Protein AF-A0A2D4HM41-F1 (afdb_monomer)

Nearest PDB structures (foldseek):
  5ona-assembly1_A  TM=9.895E-01  e=4.870E-14  Homo sapiens
  4crv-assembly1_A  TM=9.964E-01  e=2.020E-13  Homo sapiens
  5ona-assembly2_D  TM=9.788E-01  e=6.546E-12  Homo sapiens
  8gym-assembly1_x  TM=3.101E-01  e=6.434E+00  Tetrahymena thermophila SB210

Sequence (135 aa):
MTTCEQIVRKDFALDSEESRMRVAAHHMMRNLTAGMAMITCREPLLMSIATNLKNSFATALRAASPQQREMMEQAAAQLAQDNCELACCFIQKTAVEKAGPEMDKRLATEFELRKHARQEGRRYCDPVVLTYQAE

Organism: NCBI:txid129467

Mean predicted aligned error: 4.13 Å

pLDDT: mean 95.94, std 4.25, range [60.66, 98.5]

Solvent-accessible surface area (backbone atoms only — not comparable to full-atom values): 7130 Å² total; per-residue (Å²): 108,70,70,48,52,54,51,46,51,63,76,38,35,71,52,43,54,52,68,60,50,49,55,52,44,37,55,50,39,26,52,55,44,29,52,51,42,41,67,66,41,47,66,59,43,34,54,49,46,18,51,54,41,40,54,50,50,48,67,74,42,77,82,59,50,75,68,52,50,52,51,42,51,54,49,17,49,50,52,15,61,77,42,36,61,60,56,36,50,54,53,18,51,57,50,28,67,53,36,42,64,53,49,51,65,70,42,44,64,64,43,48,52,23,52,51,27,48,74,72,77,41,76,31,57,40,69,68,61,51,53,65,74,73,108

Secondary structure (DSSP, 8-state):
-HHHHHHHHHHTTT---HHHHHHHHHHHHHHHHHHHHHHHHHHHHHHHHHHHHHHHHHHH-TT--HHHHHHHHHHHHHHHHHHHHHHHHHHHHHHHHHHHHHHHHHTHHHHHHHHHHHHTT-----HHHHHHHH-

InterPro domains:
  IPR024557 CCR4-NOT transcription complex subunit 1, domain 4 [PF12842] (2-118)
  IPR040398 CCR4-NOT transcription complex subunit 1 [PTHR13162] (1-134)

Radius of gyration: 24.38 Å; Cα contacts (8 Å, |Δi|>4): 105; chains: 1; bounding box: 63×20×69 Å

Foldseek 3Di:
DVVLLVVLCLVCQAPLDVVVSLVSSLVVQLVVLLVVLLVVPQVVQLVVQLVVQLVVQCVVCVPDDPVRSVVSNVVSNVVSVVCSVVVSVVRSVVRSVVRSVVSCVVCVVVNVQSVVCVVVVHGRHNPVVVVVVVD

Structure (mmCIF, N/CA/C/O backbone):
data_AF-A0A2D4HM41-F1
#
_entry.id   AF-A0A2D4HM41-F1
#
loop_
_atom_site.group_PDB
_atom_site.id
_atom_site.type_symbol
_atom_site.label_atom_id
_atom_site.label_alt_id
_atom_site.label_comp_id
_atom_site.label_asym_id
_atom_site.label_entity_id
_atom_site.label_seq_id
_atom_site.pdbx_PDB_ins_code
_atom_site.Cartn_x
_atom_site.Cartn_y
_atom_site.Cartn_z
_atom_site.occupancy
_atom_site.B_iso_or_equiv
_atom_site.auth_seq_id
_atom_site.auth_comp_id
_atom_site.auth_asym_id
_atom_site.auth_atom_id
_atom_site.pdbx_PDB_model_num
ATOM 1 N N . MET A 1 1 ? 9.419 1.914 -0.585 1.00 88.38 1 MET A N 1
ATOM 2 C CA . MET A 1 1 ? 9.759 2.382 -1.947 1.00 88.38 1 MET A CA 1
ATOM 3 C C . MET A 1 1 ? 11.249 2.219 -2.228 1.00 88.38 1 MET A C 1
ATOM 5 O O . MET A 1 1 ? 11.590 1.307 -2.964 1.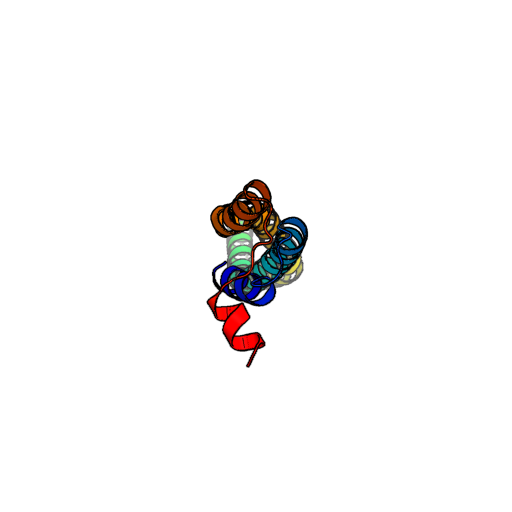00 88.38 1 MET A O 1
ATOM 9 N N . THR A 1 2 ? 12.134 2.995 -1.589 1.00 94.62 2 THR A N 1
ATOM 10 C CA . THR A 1 2 ? 13.591 2.978 -1.845 1.00 94.62 2 THR A CA 1
ATOM 11 C C . THR A 1 2 ? 14.217 1.584 -1.786 1.00 94.62 2 THR A C 1
ATOM 13 O O . THR A 1 2 ? 14.950 1.210 -2.689 1.00 94.62 2 THR A O 1
ATOM 16 N N . THR A 1 3 ? 13.886 0.776 -0.775 1.00 96.06 3 THR A N 1
ATOM 17 C CA . THR A 1 3 ? 14.402 -0.599 -0.655 1.00 96.06 3 THR A CA 1
ATOM 18 C C . THR A 1 3 ? 14.062 -1.463 -1.871 1.00 96.06 3 THR A C 1
ATOM 20 O O . THR A 1 3 ? 14.930 -2.150 -2.395 1.00 96.06 3 THR A O 1
ATOM 23 N N . CYS A 1 4 ? 12.815 -1.398 -2.350 1.00 97.25 4 CYS A N 1
ATOM 24 C CA . CYS A 1 4 ? 12.381 -2.153 -3.524 1.00 97.25 4 CYS A CA 1
ATOM 25 C C . CYS A 1 4 ? 13.092 -1.661 -4.789 1.00 97.25 4 CYS A C 1
ATOM 27 O O . CYS A 1 4 ? 13.526 -2.470 -5.596 1.00 97.25 4 CYS A O 1
ATOM 29 N N . GLU A 1 5 ? 13.234 -0.345 -4.949 1.00 97.44 5 GLU A N 1
ATOM 30 C CA . GLU A 1 5 ? 13.941 0.255 -6.083 1.00 97.44 5 GLU A CA 1
ATOM 31 C C . GLU A 1 5 ? 15.393 -0.224 -6.148 1.00 97.44 5 GLU A C 1
ATOM 33 O O . GLU A 1 5 ? 15.825 -0.728 -7.178 1.00 97.44 5 GLU A O 1
ATOM 38 N N . GLN A 1 6 ? 16.128 -0.125 -5.040 1.00 97.12 6 GLN A N 1
ATOM 39 C CA . GLN A 1 6 ? 17.541 -0.499 -4.992 1.00 97.12 6 GLN A CA 1
ATOM 40 C C . GLN A 1 6 ? 17.752 -1.994 -5.265 1.00 97.12 6 GLN A C 1
ATOM 42 O O . GLN A 1 6 ? 18.620 -2.355 -6.057 1.00 97.12 6 GLN A O 1
ATOM 47 N N . ILE A 1 7 ? 16.934 -2.865 -4.661 1.00 97.88 7 ILE A N 1
ATOM 48 C CA . ILE A 1 7 ? 17.063 -4.318 -4.845 1.00 97.88 7 ILE A CA 1
ATOM 49 C C . ILE A 1 7 ? 16.729 -4.716 -6.283 1.00 97.88 7 ILE A C 1
ATOM 51 O O . ILE A 1 7 ? 17.522 -5.404 -6.919 1.00 97.88 7 ILE A O 1
ATOM 55 N N . VAL A 1 8 ? 15.614 -4.227 -6.831 1.00 97.75 8 VAL A N 1
ATOM 56 C CA . VAL A 1 8 ? 15.207 -4.556 -8.204 1.00 97.75 8 VAL A CA 1
ATOM 57 C C . V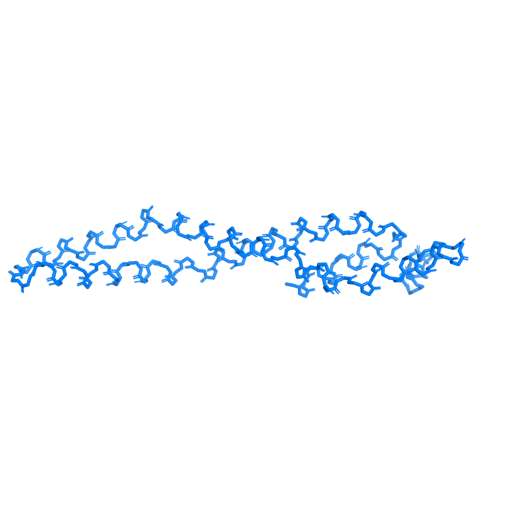AL A 1 8 ? 16.226 -4.033 -9.215 1.00 97.75 8 VAL A C 1
ATOM 59 O O . VAL A 1 8 ? 16.590 -4.758 -10.135 1.00 97.75 8 VAL A O 1
ATOM 62 N N . ARG A 1 9 ? 16.721 -2.797 -9.062 1.00 97.06 9 ARG A N 1
ATOM 63 C CA . ARG A 1 9 ? 17.746 -2.251 -9.967 1.00 97.06 9 ARG A CA 1
ATOM 64 C C . ARG A 1 9 ? 19.005 -3.108 -9.966 1.00 97.06 9 ARG A C 1
ATOM 66 O O . ARG A 1 9 ? 19.519 -3.415 -11.034 1.00 97.06 9 ARG A O 1
ATOM 73 N N . LYS A 1 10 ? 19.449 -3.539 -8.784 1.00 97.25 10 LYS A N 1
ATOM 74 C CA . LYS A 1 10 ? 20.600 -4.430 -8.631 1.00 97.25 10 LYS A CA 1
ATOM 75 C C . LYS A 1 10 ? 20.358 -5.795 -9.286 1.00 97.25 10 LYS A C 1
ATOM 77 O O . LYS A 1 10 ? 21.202 -6.249 -10.049 1.00 97.25 10 LYS A O 1
ATOM 82 N N . ASP A 1 11 ? 19.235 -6.450 -8.996 1.00 97.62 11 ASP A N 1
ATOM 83 C CA . ASP A 1 11 ? 18.951 -7.811 -9.481 1.00 97.62 11 ASP A CA 1
ATOM 84 C C . ASP A 1 11 ? 18.735 -7.866 -11.000 1.00 97.62 11 ASP A C 1
ATOM 86 O O . ASP A 1 11 ? 19.118 -8.838 -11.645 1.00 97.62 11 ASP A O 1
ATOM 90 N N . PHE A 1 12 ? 18.168 -6.808 -11.586 1.00 97.81 12 PHE A N 1
ATOM 91 C CA . PHE A 1 12 ? 17.871 -6.728 -13.018 1.00 97.81 12 PHE A CA 1
ATOM 92 C C . PHE A 1 12 ? 18.904 -5.920 -13.811 1.00 97.81 12 PHE A C 1
ATOM 94 O O . PHE A 1 12 ? 18.674 -5.628 -14.984 1.00 97.81 12 PHE A O 1
ATOM 101 N N . ALA A 1 13 ? 20.046 -5.560 -13.220 1.00 96.94 13 ALA A N 1
ATOM 102 C CA . ALA A 1 13 ? 21.056 -4.702 -13.847 1.00 96.94 13 ALA A CA 1
ATOM 103 C C . ALA A 1 13 ? 21.596 -5.243 -15.188 1.00 96.94 13 ALA A C 1
ATOM 105 O O . ALA A 1 13 ? 21.952 -4.464 -16.071 1.00 96.94 13 ALA A O 1
ATOM 106 N N . LEU A 1 14 ? 21.617 -6.569 -15.358 1.00 95.56 14 LEU A N 1
ATOM 107 C CA . LEU A 1 14 ? 22.037 -7.255 -16.589 1.00 95.56 14 LEU A CA 1
ATOM 108 C C . LEU A 1 14 ? 20.861 -7.835 -17.396 1.00 95.56 14 LEU A C 1
ATOM 110 O O . LEU A 1 14 ? 21.069 -8.542 -18.380 1.00 95.56 14 LEU A O 1
ATOM 114 N N . ASP A 1 15 ? 19.623 -7.556 -16.983 1.00 96.19 15 ASP A N 1
ATOM 115 C CA . ASP A 1 15 ? 18.422 -7.961 -17.708 1.00 96.19 15 ASP A CA 1
ATOM 116 C C . ASP A 1 15 ? 17.962 -6.827 -18.633 1.00 96.19 15 ASP A C 1
ATOM 118 O O . ASP A 1 15 ? 17.581 -5.743 -18.178 1.00 96.19 15 ASP A O 1
ATOM 122 N N . SER A 1 16 ? 17.969 -7.084 -19.941 1.00 94.56 16 SER A N 1
ATOM 123 C CA . SER A 1 16 ? 17.549 -6.114 -20.952 1.00 94.56 16 SER A CA 1
ATOM 124 C C . SER A 1 16 ? 16.031 -5.980 -21.095 1.00 94.56 16 SER A C 1
ATOM 126 O O . SER A 1 16 ? 15.579 -5.047 -21.754 1.00 94.56 16 SER A O 1
ATOM 128 N N . GLU A 1 17 ? 15.241 -6.890 -20.518 1.00 95.06 17 GLU A N 1
ATOM 129 C CA . GLU A 1 17 ? 13.786 -6.912 -20.680 1.00 95.06 17 GLU A CA 1
ATOM 130 C C . GLU A 1 17 ? 13.080 -6.234 -19.502 1.00 95.06 17 GLU A C 1
ATOM 132 O O . GLU A 1 17 ? 13.002 -6.751 -18.385 1.00 95.06 17 GLU A O 1
ATOM 137 N N . GLU A 1 18 ? 12.480 -5.078 -19.774 1.00 94.81 18 GLU A N 1
ATOM 138 C CA . GLU A 1 18 ? 11.751 -4.274 -18.795 1.00 94.81 18 GLU A CA 1
ATOM 139 C C . GLU A 1 18 ? 10.524 -4.993 -18.216 1.00 94.81 18 GLU A C 1
ATOM 141 O O . GLU A 1 18 ? 10.136 -4.735 -17.078 1.00 94.81 18 GLU A O 1
ATOM 146 N N . SER A 1 19 ? 9.920 -5.920 -18.966 1.00 96.12 19 SER A N 1
ATOM 147 C CA . SER A 1 19 ? 8.716 -6.650 -18.551 1.00 96.12 19 SER A CA 1
ATOM 148 C C . SER A 1 19 ? 8.961 -7.516 -17.311 1.00 96.12 19 SER A C 1
ATOM 150 O O . SER A 1 19 ? 8.154 -7.492 -16.379 1.00 96.12 19 SER A O 1
ATOM 152 N N . ARG A 1 20 ? 10.096 -8.226 -17.257 1.00 97.56 20 ARG A N 1
ATOM 153 C CA . ARG A 1 20 ? 10.476 -9.067 -16.111 1.00 97.56 20 ARG A CA 1
ATOM 154 C C . ARG A 1 20 ? 10.773 -8.221 -14.879 1.00 97.56 20 ARG A C 1
ATOM 156 O O . ARG A 1 20 ? 10.227 -8.491 -13.809 1.00 97.56 20 ARG A O 1
ATOM 163 N N . MET A 1 21 ? 11.555 -7.156 -15.060 1.00 97.94 21 MET A N 1
ATOM 164 C CA . MET A 1 21 ? 11.865 -6.195 -14.001 1.00 97.94 21 MET A CA 1
ATOM 165 C C . MET A 1 21 ? 10.588 -5.578 -13.419 1.00 97.94 21 MET A C 1
ATOM 167 O O . MET A 1 21 ? 10.424 -5.520 -12.201 1.00 97.94 21 MET A O 1
ATOM 171 N N . ARG A 1 22 ? 9.653 -5.156 -14.280 1.00 97.75 22 ARG A N 1
ATOM 172 C CA . ARG A 1 22 ? 8.393 -4.524 -13.871 1.00 97.75 22 ARG A CA 1
ATOM 173 C C . ARG A 1 22 ? 7.525 -5.456 -13.030 1.00 97.75 22 ARG A C 1
ATOM 175 O O . ARG A 1 22 ? 7.057 -5.052 -11.968 1.00 97.75 22 ARG A O 1
ATOM 182 N N . VAL A 1 23 ? 7.338 -6.702 -13.466 1.00 98.00 23 VAL A N 1
ATOM 183 C CA . VAL A 1 23 ? 6.533 -7.690 -12.727 1.00 98.00 23 VAL A CA 1
ATOM 184 C C . VAL A 1 23 ? 7.159 -7.996 -11.363 1.00 98.00 23 VAL A C 1
ATOM 186 O O . VAL A 1 23 ? 6.460 -7.964 -10.347 1.00 98.00 23 VAL A O 1
ATOM 189 N N . ALA A 1 24 ? 8.477 -8.215 -11.308 1.00 97.94 24 ALA A N 1
ATOM 190 C CA . ALA A 1 24 ? 9.182 -8.457 -10.049 1.00 97.94 24 ALA A CA 1
ATOM 191 C C . ALA A 1 24 ? 9.072 -7.261 -9.088 1.00 97.94 24 ALA A C 1
ATOM 193 O O . ALA A 1 24 ? 8.722 -7.431 -7.917 1.00 97.94 24 ALA A O 1
ATOM 194 N N . ALA A 1 25 ? 9.277 -6.043 -9.599 1.00 98.06 25 ALA A N 1
ATOM 195 C CA . ALA A 1 25 ? 9.121 -4.806 -8.843 1.00 98.06 25 ALA A CA 1
ATOM 196 C C . ALA A 1 25 ? 7.715 -4.641 -8.268 1.00 98.06 25 ALA A C 1
ATOM 198 O O . ALA A 1 25 ? 7.559 -4.250 -7.113 1.00 98.06 25 ALA A O 1
ATOM 199 N N . HIS A 1 26 ? 6.683 -4.951 -9.056 1.00 97.81 26 HIS A N 1
ATOM 200 C CA . HIS A 1 26 ? 5.293 -4.853 -8.617 1.00 97.81 26 HIS A CA 1
ATOM 201 C C . HIS A 1 26 ? 5.009 -5.799 -7.462 1.00 97.81 26 HIS A C 1
ATOM 203 O O . HIS A 1 26 ? 4.476 -5.366 -6.442 1.00 97.81 26 HIS A O 1
ATOM 209 N N . HIS A 1 27 ? 5.374 -7.073 -7.588 1.00 97.50 27 HIS A N 1
ATOM 210 C CA . HIS A 1 27 ? 5.140 -8.044 -6.522 1.00 97.50 27 HIS A CA 1
ATOM 211 C C . HIS A 1 27 ? 5.912 -7.692 -5.252 1.00 97.50 27 HIS A C 1
ATOM 213 O O . HIS A 1 27 ? 5.323 -7.678 -4.168 1.00 97.50 27 HIS A O 1
ATOM 219 N N . MET A 1 28 ? 7.190 -7.332 -5.386 1.00 98.12 28 MET A N 1
ATOM 220 C CA . MET A 1 28 ? 8.023 -6.944 -4.253 1.00 98.12 28 MET A CA 1
ATOM 221 C C . MET A 1 28 ? 7.477 -5.690 -3.558 1.00 98.12 28 MET A C 1
ATOM 223 O O . MET A 1 28 ? 7.248 -5.703 -2.349 1.00 98.12 28 MET A O 1
ATOM 227 N N . MET A 1 29 ? 7.194 -4.623 -4.309 1.00 98.06 29 MET A N 1
ATOM 228 C CA . MET A 1 29 ? 6.700 -3.370 -3.740 1.00 98.06 29 MET A CA 1
ATOM 229 C C . MET A 1 29 ? 5.345 -3.560 -3.054 1.00 98.06 29 MET A C 1
ATOM 231 O O . MET A 1 29 ? 5.136 -3.044 -1.955 1.00 98.06 29 MET A O 1
ATOM 235 N N . ARG A 1 30 ? 4.432 -4.330 -3.657 1.00 97.44 30 ARG A N 1
ATOM 236 C CA . ARG A 1 30 ? 3.129 -4.647 -3.057 1.00 97.44 30 ARG A CA 1
ATOM 237 C C . ARG A 1 30 ? 3.288 -5.417 -1.748 1.00 97.44 30 ARG A C 1
ATOM 239 O O . ARG A 1 30 ? 2.657 -5.052 -0.761 1.00 97.44 30 ARG A O 1
ATOM 246 N N . ASN A 1 31 ? 4.145 -6.436 -1.718 1.00 97.12 31 ASN A N 1
ATOM 247 C CA . ASN A 1 31 ? 4.350 -7.257 -0.527 1.00 97.12 31 ASN A CA 1
ATOM 248 C C . ASN A 1 31 ? 4.965 -6.452 0.632 1.00 97.12 31 ASN A C 1
ATOM 250 O O . ASN A 1 31 ? 4.400 -6.419 1.725 1.00 97.12 31 ASN A O 1
ATOM 254 N N . LEU A 1 32 ? 6.050 -5.712 0.369 1.00 97.44 32 LEU A N 1
ATOM 255 C CA . LEU A 1 32 ? 6.687 -4.865 1.382 1.00 97.44 32 LEU A CA 1
ATOM 256 C C . LEU A 1 32 ? 5.738 -3.766 1.880 1.00 97.44 32 LEU A C 1
ATOM 258 O O . LEU A 1 32 ? 5.719 -3.461 3.070 1.00 97.44 32 LEU A O 1
ATOM 262 N N . THR A 1 33 ? 4.935 -3.177 0.988 1.00 97.94 33 THR A N 1
ATOM 263 C CA . THR A 1 33 ? 3.964 -2.140 1.371 1.00 97.94 33 THR A CA 1
ATOM 264 C C . THR A 1 33 ? 2.865 -2.698 2.265 1.00 97.94 33 THR A C 1
ATOM 266 O O . THR A 1 33 ? 2.529 -2.055 3.255 1.00 97.94 33 THR A O 1
ATOM 269 N N . ALA A 1 34 ? 2.331 -3.886 1.960 1.00 97.38 34 ALA A N 1
ATOM 270 C CA . ALA A 1 34 ? 1.335 -4.542 2.805 1.00 97.38 34 ALA A CA 1
ATOM 271 C C . ALA A 1 34 ? 1.886 -4.796 4.218 1.00 97.38 34 ALA A C 1
ATOM 273 O O . ALA A 1 34 ? 1.268 -4.388 5.199 1.00 97.38 34 ALA A O 1
ATOM 274 N N . GLY A 1 35 ? 3.091 -5.371 4.321 1.00 97.19 35 GLY A N 1
ATOM 275 C CA . GLY A 1 35 ? 3.740 -5.623 5.611 1.00 97.19 35 GLY A CA 1
ATOM 276 C C . GLY A 1 35 ? 3.985 -4.343 6.416 1.00 97.19 35 GLY A C 1
ATOM 277 O O . GLY A 1 35 ? 3.625 -4.266 7.589 1.00 97.19 35 GLY A O 1
ATOM 278 N N . MET A 1 36 ? 4.521 -3.299 5.777 1.00 97.38 36 MET A N 1
ATOM 279 C CA . MET A 1 36 ? 4.752 -2.006 6.432 1.00 97.38 36 MET A CA 1
ATOM 280 C C . MET A 1 36 ? 3.449 -1.339 6.882 1.00 97.38 36 MET A C 1
ATOM 282 O O . MET A 1 36 ? 3.382 -0.809 7.991 1.00 97.38 36 MET A O 1
ATOM 286 N N . ALA A 1 37 ? 2.404 -1.379 6.051 1.00 97.75 37 ALA A N 1
ATOM 287 C CA . ALA A 1 37 ? 1.092 -0.847 6.401 1.00 97.75 37 ALA A CA 1
ATOM 288 C C . ALA A 1 37 ? 0.488 -1.601 7.593 1.00 97.75 37 ALA A C 1
ATOM 290 O O . ALA A 1 37 ? -0.006 -0.957 8.516 1.00 97.75 37 ALA A O 1
ATOM 291 N N . MET A 1 38 ? 0.594 -2.935 7.621 1.00 97.25 38 MET A N 1
ATOM 292 C CA . MET A 1 38 ? 0.126 -3.760 8.736 1.00 97.25 38 MET A CA 1
ATOM 293 C C . MET A 1 38 ? 0.784 -3.360 10.057 1.00 97.25 38 MET A C 1
ATOM 295 O O . MET A 1 38 ? 0.086 -3.079 11.029 1.00 97.25 38 MET A O 1
ATOM 299 N N . ILE A 1 39 ? 2.118 -3.303 10.078 1.00 97.62 39 ILE A N 1
ATOM 300 C CA . ILE A 1 39 ? 2.895 -2.962 11.277 1.00 97.62 39 ILE A CA 1
ATOM 301 C C . ILE A 1 39 ? 2.558 -1.543 11.746 1.00 97.62 39 ILE A C 1
ATOM 303 O O . ILE A 1 39 ? 2.361 -1.310 12.933 1.00 97.62 39 ILE A O 1
ATOM 307 N N . THR A 1 40 ? 2.432 -0.605 10.807 1.00 98.00 40 THR A N 1
ATOM 308 C CA . THR A 1 40 ? 2.218 0.814 11.115 1.00 98.00 40 THR A CA 1
ATOM 309 C C . THR A 1 40 ? 0.812 1.096 11.645 1.00 98.00 40 THR A C 1
ATOM 311 O O . THR A 1 40 ? 0.654 1.917 12.544 1.00 98.00 40 THR A O 1
ATOM 314 N N . CYS A 1 41 ? -0.229 0.463 11.089 1.00 97.31 41 CYS A N 1
ATOM 315 C CA . CYS A 1 41 ? -1.612 0.819 11.421 1.00 97.31 41 CYS A CA 1
ATOM 316 C C . CYS A 1 41 ? -2.224 0.001 12.564 1.00 97.31 41 CYS A C 1
ATOM 318 O O . CYS A 1 41 ? -3.210 0.457 13.137 1.00 97.31 41 CYS A O 1
ATOM 320 N N . ARG A 1 42 ? -1.661 -1.158 12.938 1.00 96.56 42 ARG A N 1
ATOM 321 C CA . ARG A 1 42 ? -2.273 -2.072 13.921 1.00 96.56 42 ARG A CA 1
ATOM 322 C C . ARG A 1 42 ? -2.523 -1.420 15.285 1.00 96.56 42 ARG A C 1
ATOM 324 O O . ARG A 1 42 ? -3.663 -1.391 15.745 1.00 96.56 42 ARG A O 1
ATOM 331 N N . GLU A 1 43 ? -1.485 -0.891 15.929 1.00 97.31 43 GLU A N 1
ATOM 332 C CA . GLU A 1 43 ? -1.615 -0.269 17.256 1.00 97.31 43 GLU A CA 1
ATOM 333 C C . GLU A 1 43 ? -2.468 1.014 17.225 1.00 97.31 43 GLU A C 1
ATOM 335 O O . GLU A 1 43 ? -3.397 1.122 18.034 1.00 97.31 43 GLU A O 1
ATOM 340 N N . PRO A 1 44 ? -2.269 1.951 16.269 1.00 98.06 44 PRO A N 1
ATOM 341 C CA . PRO A 1 44 ? -3.148 3.112 16.137 1.00 98.06 44 PRO A CA 1
ATOM 342 C C . PRO A 1 44 ? -4.618 2.749 15.901 1.00 98.06 44 PRO A C 1
ATOM 344 O O . PRO A 1 44 ? -5.502 3.412 16.444 1.00 98.06 44 PRO A O 1
ATOM 347 N N . LEU A 1 45 ? -4.902 1.697 15.122 1.00 98.12 45 LEU A N 1
ATOM 348 C CA . LEU A 1 45 ? -6.269 1.234 14.872 1.00 98.12 45 LEU A CA 1
ATOM 349 C C . LEU A 1 45 ? -6.932 0.711 16.141 1.00 98.12 45 LEU A C 1
ATOM 351 O O . LEU A 1 45 ? -8.067 1.092 16.416 1.00 98.12 45 LEU A O 1
ATOM 355 N N . LEU A 1 46 ? -6.235 -0.112 16.930 1.00 98.12 46 LEU A N 1
ATOM 356 C CA . LEU A 1 46 ? -6.764 -0.613 18.203 1.00 98.12 46 LEU A CA 1
ATOM 357 C C . LEU A 1 46 ? -7.173 0.540 19.122 1.00 98.12 46 LEU A C 1
ATOM 359 O O . LEU A 1 46 ? -8.292 0.565 19.636 1.00 98.12 46 LEU A O 1
ATOM 363 N N . MET A 1 47 ? -6.286 1.526 19.271 1.00 98.19 47 MET A N 1
ATOM 364 C CA . MET A 1 47 ? -6.547 2.703 20.095 1.00 98.19 47 MET A CA 1
ATOM 365 C C . MET A 1 47 ? -7.718 3.530 19.550 1.00 98.19 47 MET A C 1
ATOM 367 O O . MET A 1 47 ? -8.611 3.926 20.303 1.00 98.19 47 MET A O 1
ATOM 371 N N . SER A 1 48 ? -7.732 3.788 18.240 1.00 98.44 48 SER A N 1
ATOM 372 C CA . SER A 1 48 ? -8.746 4.626 17.598 1.00 98.44 48 SER A CA 1
ATOM 373 C C . SER A 1 48 ? -10.135 3.988 17.647 1.00 98.44 48 SER A C 1
ATOM 375 O O . SER A 1 48 ? -11.091 4.650 18.051 1.00 98.44 48 SER A O 1
ATOM 377 N N . ILE A 1 49 ? -10.252 2.696 17.318 1.00 98.44 49 ILE A N 1
ATOM 378 C CA . ILE A 1 49 ? -11.526 1.967 17.359 1.00 98.44 49 ILE A CA 1
ATOM 379 C C . ILE A 1 49 ? -12.068 1.948 18.790 1.00 98.44 49 ILE A C 1
ATOM 381 O O . ILE A 1 49 ? -13.216 2.339 19.009 1.00 98.44 49 ILE A O 1
ATOM 385 N N . ALA A 1 50 ? -11.240 1.577 19.774 1.00 98.31 50 ALA A N 1
ATOM 386 C CA . ALA A 1 50 ? -11.663 1.539 21.171 1.00 98.31 50 ALA A CA 1
ATOM 387 C C . ALA A 1 50 ? -12.116 2.923 21.663 1.00 98.31 50 ALA A C 1
ATOM 389 O O . ALA A 1 50 ? -13.168 3.045 22.288 1.00 98.31 50 ALA A O 1
ATOM 390 N N . THR A 1 51 ? -11.365 3.981 21.347 1.00 98.31 51 THR A N 1
ATOM 391 C CA . THR A 1 51 ? -11.703 5.359 21.743 1.00 98.31 51 THR A CA 1
ATOM 392 C C . THR A 1 51 ? -13.027 5.814 21.127 1.00 98.31 51 THR A C 1
ATOM 394 O O . THR A 1 51 ? -13.894 6.340 21.827 1.00 98.31 51 THR A O 1
ATOM 397 N N . ASN A 1 52 ? -13.226 5.561 19.833 1.00 98.44 52 ASN A N 1
ATOM 398 C CA . ASN A 1 52 ? -14.449 5.942 19.129 1.00 98.44 52 ASN A CA 1
ATOM 399 C C . ASN A 1 52 ? -15.675 5.199 19.673 1.00 98.44 52 ASN A C 1
ATOM 401 O O . ASN A 1 52 ? -16.735 5.806 19.852 1.00 98.44 52 ASN A O 1
ATOM 405 N N . LEU A 1 53 ? -15.531 3.908 19.988 1.00 98.19 53 LEU A N 1
ATOM 406 C CA . LEU A 1 53 ? -16.593 3.110 20.600 1.00 98.19 53 LEU A CA 1
ATOM 407 C C . LEU A 1 53 ? -16.928 3.602 22.009 1.00 98.19 53 LEU A C 1
ATOM 409 O O . LEU A 1 53 ? -18.100 3.830 22.292 1.00 98.19 53 LEU A O 1
ATOM 413 N N . LYS A 1 54 ? -15.924 3.861 22.860 1.00 96.50 54 LYS A N 1
ATOM 414 C CA . LYS A 1 54 ? -16.137 4.430 24.205 1.00 96.50 54 LYS A CA 1
ATOM 415 C C . LYS A 1 54 ? -16.932 5.735 24.145 1.00 96.50 54 LYS A C 1
ATOM 417 O O . LYS A 1 54 ? -17.927 5.880 24.854 1.00 96.50 54 LYS A O 1
ATOM 422 N N . ASN A 1 55 ? -16.545 6.650 23.256 1.00 96.44 55 ASN A N 1
ATOM 423 C CA . ASN A 1 55 ? -17.238 7.927 23.069 1.00 96.44 55 ASN A CA 1
ATOM 424 C C . ASN A 1 55 ? -18.677 7.736 22.567 1.00 96.44 55 ASN A C 1
ATOM 426 O O . ASN A 1 55 ? -19.603 8.398 23.047 1.00 96.44 55 ASN A O 1
ATOM 430 N N . SER A 1 56 ? -18.880 6.804 21.634 1.00 97.69 56 SER A N 1
ATOM 431 C CA . SER A 1 56 ? -20.203 6.489 21.084 1.00 97.69 56 SER A CA 1
ATOM 432 C C . SER A 1 56 ? -21.122 5.890 22.148 1.00 97.69 56 SER A C 1
ATOM 434 O O . SER A 1 56 ? -22.258 6.339 22.306 1.00 97.69 56 SER A O 1
ATOM 436 N N . PHE A 1 57 ? -20.617 4.942 22.941 1.00 96.81 57 PHE A N 1
ATOM 437 C CA . PHE A 1 57 ? -21.355 4.369 24.059 1.00 96.81 57 PHE A CA 1
ATOM 438 C C . PHE A 1 57 ? -21.710 5.439 25.094 1.00 96.81 57 PHE A C 1
ATOM 440 O O . PHE A 1 57 ? -22.863 5.509 25.514 1.00 96.81 57 PHE A O 1
ATOM 447 N N . ALA A 1 58 ? -20.758 6.292 25.490 1.00 93.44 58 ALA A N 1
ATOM 448 C CA . ALA A 1 58 ? -20.993 7.341 26.486 1.00 93.44 58 ALA A CA 1
ATOM 449 C C . ALA A 1 58 ? -22.048 8.358 26.024 1.00 93.44 58 ALA A C 1
ATOM 451 O O . ALA A 1 58 ? -22.863 8.827 26.817 1.00 93.44 58 ALA A O 1
ATOM 452 N N . THR A 1 59 ? -22.070 8.659 24.724 1.00 95.25 59 THR A N 1
ATOM 453 C CA . THR A 1 59 ? -23.066 9.555 24.125 1.00 95.25 59 THR A CA 1
ATOM 454 C C . THR A 1 59 ? -24.461 8.926 24.105 1.00 95.25 59 THR A C 1
ATOM 456 O O . THR A 1 59 ? -25.449 9.613 24.380 1.00 95.25 59 THR A O 1
ATOM 459 N N . ALA A 1 60 ? -24.549 7.629 23.795 1.00 95.00 60 ALA A N 1
ATOM 460 C CA . ALA A 1 60 ? -25.809 6.890 23.740 1.00 95.00 60 ALA A CA 1
ATOM 461 C C . ALA A 1 60 ? -26.396 6.614 25.139 1.00 95.00 60 ALA A C 1
ATOM 463 O O . ALA A 1 60 ? -27.606 6.710 25.332 1.00 95.00 60 ALA A O 1
ATOM 464 N N . LEU A 1 61 ? -25.547 6.325 26.130 1.00 92.81 61 LEU A N 1
ATOM 465 C CA . LEU A 1 61 ? -25.919 6.000 27.512 1.00 92.81 61 LEU A CA 1
ATOM 466 C C . LEU A 1 61 ? -25.495 7.121 28.475 1.00 92.81 61 LEU A C 1
ATOM 468 O O . LEU A 1 61 ? -24.606 6.958 29.310 1.00 92.81 61 LEU A O 1
ATOM 472 N N . ARG A 1 62 ? -26.167 8.276 28.382 1.00 86.00 62 ARG A N 1
ATOM 473 C CA . ARG A 1 62 ? -25.807 9.508 29.119 1.00 86.00 62 ARG A CA 1
ATOM 474 C C . ARG A 1 62 ? -25.765 9.363 30.647 1.00 86.00 62 ARG A C 1
ATOM 476 O O . ARG A 1 62 ? -25.023 10.086 31.303 1.00 86.00 62 ARG A O 1
ATOM 483 N N . ALA A 1 63 ? -26.550 8.448 31.212 1.00 89.94 63 ALA A N 1
ATOM 484 C CA . ALA A 1 63 ? -26.636 8.189 32.652 1.00 89.94 63 ALA A CA 1
ATOM 485 C C . ALA A 1 63 ? -26.154 6.772 33.014 1.00 89.94 63 ALA A C 1
ATOM 487 O O . ALA A 1 63 ? -26.771 6.091 33.831 1.00 89.94 63 ALA A O 1
ATOM 488 N N . ALA A 1 64 ? -25.072 6.308 32.378 1.00 89.62 64 ALA A N 1
ATOM 489 C CA . ALA A 1 64 ? -24.497 4.995 32.655 1.00 89.62 64 ALA A CA 1
ATOM 490 C C . ALA A 1 64 ? -24.016 4.872 34.112 1.00 89.62 64 ALA A C 1
ATOM 492 O O . ALA A 1 64 ? -23.248 5.715 34.598 1.00 89.62 64 ALA A O 1
ATOM 493 N N . SER A 1 65 ? -24.427 3.792 34.778 1.00 94.75 65 SER A N 1
ATOM 494 C CA . SER A 1 65 ? -23.925 3.397 36.095 1.00 94.75 65 SER A CA 1
ATOM 495 C C . SER A 1 65 ? -22.422 3.071 36.044 1.00 94.75 65 SER A C 1
ATOM 497 O O . SER A 1 65 ? -21.887 2.798 34.965 1.00 94.75 65 SER A O 1
ATOM 499 N N . PRO A 1 66 ? -21.712 3.050 37.188 1.00 93.69 66 PRO A N 1
ATOM 500 C CA . PRO A 1 66 ? -20.300 2.660 37.223 1.00 93.69 66 PRO A CA 1
ATOM 501 C C . PRO A 1 66 ? -20.040 1.287 36.586 1.00 93.69 66 PRO A C 1
ATOM 503 O O . PRO A 1 66 ? -19.116 1.146 35.792 1.00 93.69 66 PRO A O 1
ATOM 506 N N . GLN A 1 67 ? -20.916 0.311 36.846 1.00 95.62 67 GLN A N 1
ATOM 507 C CA . GLN A 1 67 ? -20.826 -1.028 36.259 1.00 95.62 67 GLN A CA 1
ATOM 508 C C . GLN A 1 67 ? -21.019 -1.005 34.736 1.00 95.62 67 GLN A C 1
ATOM 510 O O . GLN A 1 67 ? -20.299 -1.679 34.006 1.00 95.62 67 GLN A O 1
ATOM 515 N N . GLN A 1 68 ? -21.955 -0.194 34.230 1.00 94.50 68 GLN A N 1
ATOM 516 C CA . GLN A 1 68 ? -22.151 -0.039 32.787 1.00 94.50 68 GLN A CA 1
ATOM 517 C C . GLN A 1 68 ? -20.932 0.594 32.112 1.00 94.50 68 GLN A C 1
ATOM 519 O O . GLN A 1 68 ? -20.574 0.180 31.014 1.00 94.50 68 GLN A O 1
ATOM 524 N N . ARG A 1 69 ? -20.257 1.551 32.764 1.00 93.38 69 ARG A N 1
ATOM 525 C CA . ARG A 1 69 ? -19.025 2.152 32.228 1.00 93.38 69 ARG A CA 1
ATOM 526 C C . ARG A 1 69 ? -17.905 1.126 32.085 1.00 93.38 69 ARG A C 1
ATOM 528 O O . ARG A 1 69 ? -17.262 1.092 31.042 1.00 93.38 69 ARG A O 1
ATOM 535 N N . GLU A 1 70 ? -17.725 0.258 33.077 1.00 95.62 70 GLU A N 1
ATOM 536 C CA . GLU A 1 70 ? -16.747 -0.833 32.999 1.00 95.62 70 GLU A CA 1
ATOM 537 C C . GLU A 1 70 ? -17.078 -1.804 31.853 1.00 95.62 70 GLU A C 1
ATOM 539 O O . GLU A 1 70 ? -16.209 -2.132 31.043 1.00 95.62 70 GLU A O 1
ATOM 544 N N . MET A 1 71 ? -18.354 -2.180 31.700 1.00 96.38 71 MET A N 1
ATOM 545 C CA . MET A 1 71 ? -18.808 -3.004 30.572 1.00 96.38 71 MET A CA 1
ATOM 546 C C . MET A 1 71 ? -18.550 -2.331 29.217 1.00 96.38 71 MET A C 1
ATOM 548 O O . MET A 1 71 ? -18.147 -2.998 28.268 1.00 96.38 71 MET A O 1
ATOM 552 N N . MET A 1 72 ? -18.759 -1.016 29.107 1.00 96.56 72 MET A N 1
ATOM 553 C CA . MET A 1 72 ? -18.500 -0.256 27.878 1.00 96.56 72 MET A CA 1
ATOM 554 C C . MET A 1 72 ? -17.011 -0.230 27.530 1.00 96.56 72 MET A C 1
ATOM 556 O O . MET A 1 72 ? -16.654 -0.334 26.357 1.00 96.56 72 MET A O 1
ATOM 560 N N . GLU A 1 73 ? -16.134 -0.100 28.527 1.00 95.44 73 GLU A N 1
ATOM 561 C CA . GLU A 1 73 ? -14.688 -0.137 28.314 1.00 95.44 73 GLU A CA 1
ATOM 562 C C . GLU A 1 73 ? -14.209 -1.514 27.861 1.00 95.44 73 GLU A C 1
ATOM 564 O O . GLU A 1 73 ? -13.455 -1.597 26.887 1.00 95.44 73 GLU A O 1
ATOM 569 N N . GLN A 1 74 ? -14.687 -2.576 28.515 1.00 97.75 74 GLN A N 1
ATOM 570 C CA . GLN A 1 74 ? -14.397 -3.957 28.128 1.00 97.75 74 GLN A CA 1
ATOM 571 C C . GLN A 1 74 ? -14.917 -4.256 26.716 1.00 97.75 74 GLN A C 1
ATOM 573 O O . GLN A 1 74 ? -14.169 -4.760 25.879 1.00 97.75 74 GLN A O 1
ATOM 578 N N . ALA A 1 75 ? -16.161 -3.871 26.412 1.00 98.00 75 ALA A N 1
ATOM 579 C CA . ALA A 1 75 ? -16.756 -4.061 25.092 1.00 98.00 75 ALA A CA 1
ATOM 580 C C . ALA A 1 75 ? -15.984 -3.307 24.001 1.00 98.00 75 ALA A C 1
ATOM 582 O O . ALA A 1 75 ? -15.702 -3.871 22.948 1.00 98.00 75 ALA A O 1
ATOM 583 N N . ALA A 1 76 ? -15.600 -2.050 24.244 1.00 98.38 76 ALA A N 1
ATOM 584 C CA . ALA A 1 76 ? -14.831 -1.268 23.281 1.00 98.38 76 ALA A CA 1
ATOM 585 C C . ALA A 1 76 ? -13.446 -1.874 23.007 1.00 98.3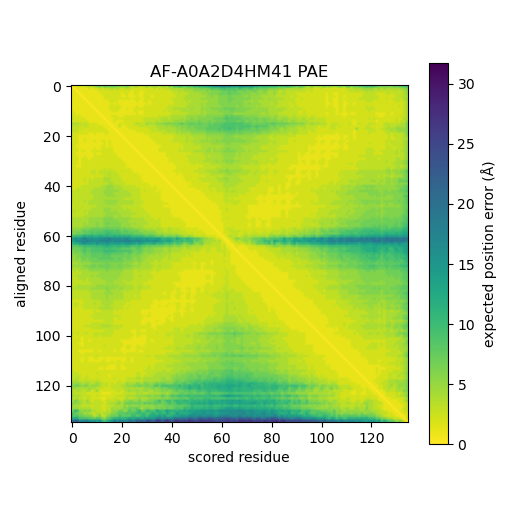8 76 ALA A C 1
ATOM 587 O O . ALA A 1 76 ? -13.008 -1.895 21.858 1.00 98.38 76 ALA A O 1
ATOM 588 N N . ALA A 1 77 ? -12.767 -2.377 24.043 1.00 98.00 77 ALA A N 1
ATOM 589 C CA . ALA A 1 77 ? -11.475 -3.041 23.894 1.00 98.00 77 ALA A CA 1
ATOM 590 C C . ALA A 1 77 ? -11.594 -4.359 23.111 1.00 98.00 77 ALA A C 1
ATOM 592 O O . ALA A 1 77 ? -10.813 -4.586 22.187 1.00 98.00 77 ALA A O 1
ATOM 593 N N . GLN A 1 78 ? -12.593 -5.188 23.429 1.00 98.44 78 GLN A N 1
ATOM 594 C CA . GLN A 1 78 ? -12.831 -6.454 22.733 1.00 98.44 78 GLN A CA 1
ATOM 595 C C . GLN A 1 78 ? -13.200 -6.225 21.263 1.00 98.44 78 GLN A C 1
ATOM 597 O O . GLN A 1 78 ? -12.569 -6.786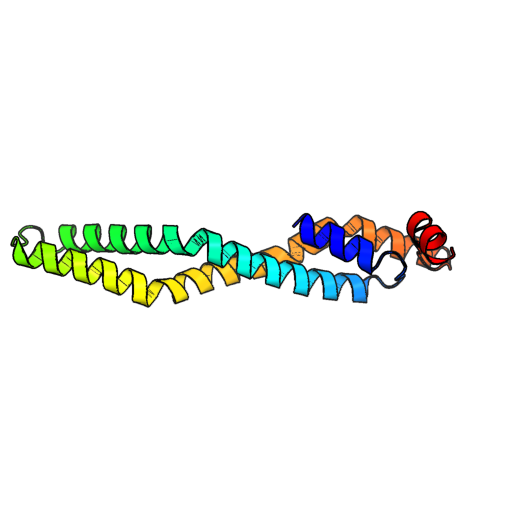 20.373 1.00 98.44 78 GLN A O 1
ATOM 602 N N . LEU A 1 79 ? -14.147 -5.321 20.990 1.00 98.50 79 LEU A N 1
ATOM 603 C CA . LEU A 1 79 ? -14.551 -4.983 19.623 1.00 98.50 79 LEU A CA 1
ATOM 604 C C . LEU A 1 79 ? -13.391 -4.410 18.806 1.00 98.50 79 LEU A C 1
ATOM 606 O O . LEU A 1 79 ? -13.289 -4.694 17.613 1.00 98.50 79 LEU A O 1
ATOM 610 N N . ALA A 1 80 ? -12.509 -3.619 19.423 1.00 98.44 80 ALA A N 1
ATOM 611 C CA . ALA A 1 80 ? -11.308 -3.142 18.752 1.00 98.44 80 ALA A CA 1
ATOM 612 C C . ALA A 1 80 ? -10.385 -4.298 18.349 1.00 98.44 80 ALA A C 1
ATOM 614 O O . ALA A 1 80 ? -9.919 -4.306 17.213 1.00 98.44 80 ALA A O 1
ATOM 615 N N . GLN A 1 81 ? -10.156 -5.279 19.230 1.00 98.12 81 GLN A N 1
ATOM 616 C CA . GLN A 1 81 ? -9.352 -6.466 18.913 1.00 98.12 81 GLN A CA 1
ATOM 617 C C . GLN A 1 81 ? -9.979 -7.291 17.785 1.00 98.12 81 GLN A C 1
ATOM 619 O O . GLN A 1 81 ? -9.309 -7.555 16.787 1.00 98.12 81 GLN A O 1
ATOM 624 N N . ASP A 1 82 ? -11.272 -7.603 17.894 1.00 98.44 82 ASP A N 1
ATOM 625 C CA . ASP A 1 82 ? -11.989 -8.453 16.936 1.00 98.44 82 ASP A CA 1
ATOM 626 C C . ASP A 1 82 ? -12.042 -7.841 15.526 1.00 98.44 82 ASP A C 1
ATOM 628 O O . ASP A 1 82 ? -12.040 -8.555 14.526 1.00 98.44 82 ASP A O 1
ATOM 632 N N . ASN A 1 83 ? -12.066 -6.506 15.428 1.00 98.19 83 ASN A N 1
ATOM 633 C CA . ASN A 1 83 ? -12.179 -5.793 14.150 1.00 98.19 83 ASN A CA 1
ATOM 634 C C . ASN A 1 83 ? -10.847 -5.229 13.632 1.00 98.19 83 ASN A C 1
ATOM 636 O O . ASN A 1 83 ? -10.798 -4.707 12.513 1.00 98.19 83 ASN A O 1
ATOM 640 N N . CYS A 1 84 ? -9.763 -5.322 14.408 1.00 97.62 84 CYS A N 1
ATOM 641 C CA . CYS A 1 84 ? -8.473 -4.743 14.038 1.00 97.62 84 CYS A CA 1
ATOM 642 C C . CYS A 1 84 ? -7.945 -5.332 12.728 1.00 97.62 84 CYS A C 1
ATOM 644 O O . CYS A 1 84 ? -7.492 -4.590 11.857 1.00 97.62 84 CYS A O 1
ATOM 646 N N . GLU A 1 85 ? -8.036 -6.653 12.560 1.00 97.00 85 GLU A N 1
ATOM 647 C CA . GLU A 1 85 ? -7.545 -7.332 11.361 1.00 97.00 85 GLU A CA 1
ATOM 648 C C . GLU A 1 85 ? -8.290 -6.875 10.103 1.00 97.00 85 GLU A C 1
ATOM 650 O O . GLU A 1 85 ? -7.655 -6.546 9.101 1.00 97.00 85 GLU A O 1
ATOM 655 N N . LEU A 1 86 ? -9.619 -6.756 10.169 1.00 98.19 86 LEU A N 1
ATOM 656 C CA . LEU A 1 86 ? -10.433 -6.276 9.053 1.00 98.19 86 LEU A CA 1
ATOM 657 C C . LEU A 1 86 ? -10.060 -4.840 8.656 1.00 98.19 86 LEU A C 1
ATOM 659 O O . LEU A 1 86 ? -9.807 -4.563 7.480 1.00 98.19 86 LEU A O 1
ATOM 663 N N . ALA A 1 87 ? -9.990 -3.930 9.631 1.00 98.19 87 ALA A N 1
ATOM 664 C CA . ALA A 1 87 ? -9.614 -2.538 9.388 1.00 98.19 87 ALA A CA 1
ATOM 665 C C . ALA A 1 87 ? -8.183 -2.427 8.830 1.00 98.19 87 ALA A C 1
ATOM 667 O O . ALA A 1 87 ? -7.923 -1.673 7.890 1.00 98.19 87 ALA A O 1
ATOM 668 N N . CYS A 1 88 ? -7.264 -3.234 9.359 1.00 97.56 88 CYS A N 1
ATOM 669 C CA . CYS A 1 88 ? -5.886 -3.314 8.900 1.00 97.56 88 CYS A CA 1
ATOM 670 C C . CYS A 1 88 ? -5.803 -3.819 7.451 1.00 97.56 88 CYS A C 1
ATOM 672 O O . CYS A 1 88 ? -5.115 -3.218 6.627 1.00 97.56 88 CYS A O 1
ATOM 674 N N . CYS A 1 89 ? -6.546 -4.871 7.099 1.00 98.06 89 CYS A N 1
ATOM 675 C CA . CYS A 1 89 ? -6.637 -5.390 5.734 1.00 98.06 89 CYS A CA 1
ATOM 676 C C . CYS A 1 89 ? -7.170 -4.344 4.747 1.00 98.06 89 CYS A C 1
ATOM 678 O O . CYS A 1 89 ? -6.661 -4.238 3.629 1.00 98.06 89 CYS A O 1
ATOM 680 N N . PHE A 1 90 ? -8.144 -3.528 5.156 1.00 98.44 90 PHE A N 1
ATOM 681 C CA . PHE A 1 90 ? -8.662 -2.439 4.326 1.00 98.44 90 PHE A CA 1
ATOM 682 C C . PHE A 1 90 ? -7.586 -1.384 4.012 1.00 98.44 90 PHE A C 1
ATOM 684 O O . PHE A 1 90 ? -7.396 -1.003 2.850 1.00 98.44 90 PHE A O 1
ATOM 691 N N . ILE A 1 91 ? -6.828 -0.951 5.026 1.00 98.25 91 ILE A N 1
ATOM 692 C CA . ILE A 1 91 ? -5.717 -0.003 4.851 1.00 98.25 91 ILE A CA 1
ATOM 693 C C . ILE A 1 91 ? -4.612 -0.617 3.986 1.00 98.25 91 ILE A C 1
ATOM 695 O O . ILE A 1 91 ? -4.145 0.021 3.040 1.00 98.25 91 ILE A O 1
ATOM 699 N N . GLN A 1 92 ? -4.219 -1.862 4.268 1.00 97.94 92 GLN A N 1
ATOM 700 C CA . GLN A 1 92 ? -3.205 -2.580 3.496 1.00 97.94 92 GLN A CA 1
ATOM 701 C C . GLN A 1 92 ? -3.589 -2.675 2.019 1.00 97.94 92 GLN A C 1
ATOM 703 O O . GLN A 1 92 ? -2.779 -2.334 1.160 1.00 97.94 92 GLN A O 1
ATOM 708 N N . LYS A 1 93 ? -4.827 -3.081 1.710 1.00 97.81 93 LYS A N 1
ATOM 709 C CA . LYS A 1 93 ? -5.314 -3.186 0.330 1.00 97.81 93 LYS A CA 1
ATOM 710 C C . LYS A 1 93 ? -5.226 -1.844 -0.396 1.00 97.81 93 LYS A C 1
ATOM 712 O O . LYS A 1 93 ? -4.671 -1.780 -1.491 1.00 97.81 93 LYS A O 1
ATOM 717 N N . THR A 1 94 ? -5.677 -0.773 0.254 1.00 97.94 94 THR A N 1
ATOM 718 C CA . THR A 1 94 ? -5.608 0.591 -0.293 1.00 97.94 94 THR A CA 1
ATOM 719 C C . THR A 1 94 ? -4.161 1.010 -0.582 1.00 97.94 94 THR A C 1
ATOM 721 O O . THR A 1 94 ? -3.854 1.554 -1.644 1.00 97.94 94 THR A O 1
ATOM 724 N N . ALA A 1 95 ? -3.240 0.722 0.342 1.00 97.69 95 ALA A N 1
ATOM 725 C CA . ALA A 1 95 ? -1.821 1.019 0.166 1.00 97.69 95 ALA A CA 1
ATOM 726 C C . ALA A 1 95 ? -1.200 0.210 -0.989 1.00 97.69 95 ALA A C 1
ATOM 728 O O . ALA A 1 95 ? -0.456 0.764 -1.797 1.00 97.69 95 ALA A O 1
ATOM 729 N N . VAL A 1 96 ? -1.537 -1.078 -1.102 1.00 97.56 96 VAL A N 1
ATOM 730 C CA . VAL A 1 96 ? -1.059 -1.993 -2.151 1.00 97.56 96 VAL A CA 1
ATOM 731 C C . VAL A 1 96 ? -1.525 -1.569 -3.544 1.00 97.56 96 VAL A C 1
ATOM 733 O O . VAL A 1 96 ? -0.726 -1.594 -4.481 1.00 97.56 96 VAL A O 1
ATOM 736 N N . GLU A 1 97 ? -2.786 -1.160 -3.693 1.00 96.56 97 GLU A N 1
ATOM 737 C CA . GLU A 1 97 ? -3.339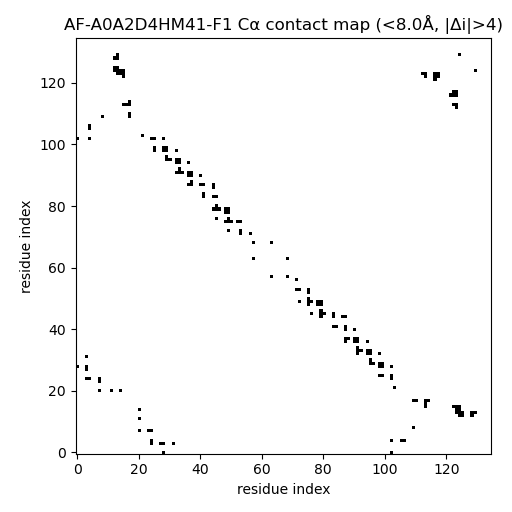 -0.686 -4.970 1.00 96.56 97 GLU A CA 1
ATOM 738 C C . GLU A 1 97 ? -2.627 0.581 -5.459 1.00 96.56 97 GLU A C 1
ATOM 74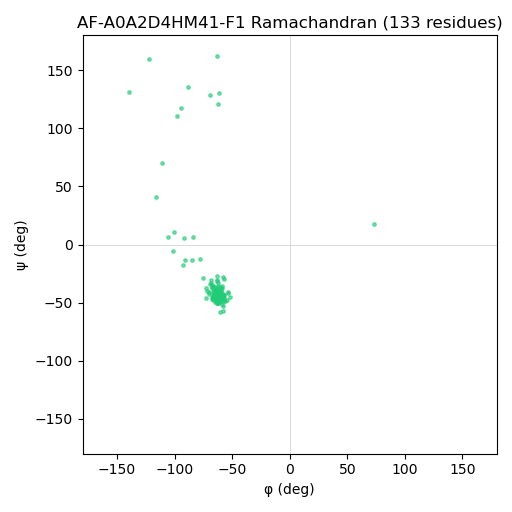0 O O . GLU A 1 97 ? -2.322 0.707 -6.646 1.00 96.56 97 GLU A O 1
ATOM 745 N N . LYS A 1 98 ? -2.266 1.483 -4.538 1.00 96.81 98 LYS A N 1
ATOM 746 C CA . LYS A 1 98 ? -1.494 2.691 -4.857 1.00 96.81 98 LYS A CA 1
ATOM 747 C C . LYS A 1 98 ? -0.007 2.409 -5.111 1.00 96.81 98 LYS A C 1
ATOM 749 O O . LYS A 1 98 ? 0.633 3.129 -5.872 1.00 96.81 98 LYS A O 1
ATOM 754 N N . ALA A 1 99 ? 0.555 1.372 -4.493 1.00 97.38 99 ALA A N 1
ATOM 755 C CA . ALA A 1 99 ? 1.988 1.089 -4.542 1.00 97.38 99 ALA A CA 1
ATOM 756 C C . ALA A 1 99 ? 2.499 0.698 -5.939 1.00 97.38 99 ALA A C 1
ATOM 758 O O . ALA A 1 99 ? 3.612 1.075 -6.300 1.00 97.38 99 ALA A O 1
ATOM 759 N N . GLY A 1 100 ? 1.701 -0.035 -6.724 1.00 94.88 100 GLY A N 1
ATOM 760 C CA . GLY A 1 100 ? 2.080 -0.479 -8.074 1.00 94.88 100 GLY A CA 1
ATOM 761 C C . GLY A 1 100 ? 2.365 0.686 -9.034 1.00 94.88 100 GLY A C 1
ATOM 762 O O . GLY A 1 100 ? 3.490 0.797 -9.525 1.00 94.88 100 GLY A O 1
ATOM 763 N N . PRO A 1 101 ? 1.402 1.602 -9.255 1.00 96.88 101 PRO A N 1
ATOM 764 C CA . PRO A 1 101 ? 1.609 2.779 -10.100 1.00 96.88 101 PRO A CA 1
ATOM 765 C C . PRO A 1 101 ? 2.757 3.682 -9.632 1.00 96.88 101 PRO A C 1
ATOM 767 O O . PRO A 1 101 ? 3.473 4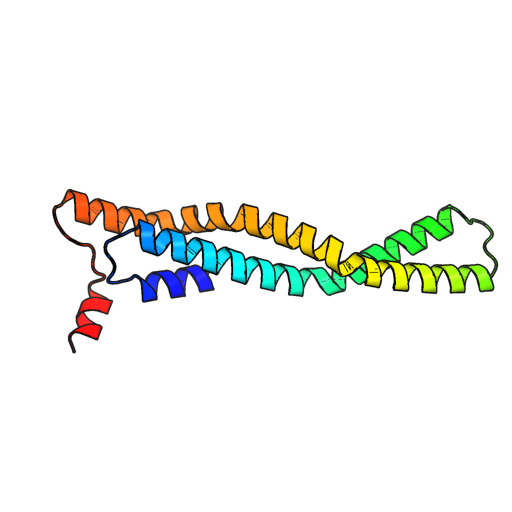.255 -10.450 1.00 96.88 101 PRO A O 1
ATOM 770 N N . GLU A 1 102 ? 2.959 3.814 -8.319 1.00 97.69 102 GLU A N 1
ATOM 771 C CA . GLU A 1 102 ? 4.073 4.597 -7.778 1.00 97.69 102 GLU A CA 1
ATOM 772 C C . GLU A 1 102 ? 5.434 3.931 -8.042 1.00 97.69 102 GLU A C 1
ATOM 774 O O . GLU A 1 102 ? 6.413 4.629 -8.310 1.00 97.69 102 GLU A O 1
ATOM 779 N N . MET A 1 103 ? 5.497 2.594 -8.043 1.00 97.69 103 MET A N 1
ATOM 780 C CA . MET A 1 103 ? 6.702 1.864 -8.443 1.00 97.69 103 MET A CA 1
ATOM 781 C C . MET A 1 103 ? 7.011 2.048 -9.930 1.00 97.69 103 MET A C 1
ATOM 783 O O . MET A 1 103 ? 8.166 2.260 -10.290 1.00 97.69 103 MET A O 1
ATOM 787 N N . ASP A 1 104 ? 5.988 2.026 -10.790 1.00 97.25 104 ASP A N 1
ATOM 788 C CA . ASP A 1 104 ? 6.156 2.273 -12.227 1.00 97.25 104 ASP A CA 1
ATOM 789 C C . ASP A 1 104 ? 6.744 3.659 -12.500 1.00 97.25 104 ASP A C 1
ATOM 791 O O . ASP A 1 104 ? 7.695 3.786 -13.268 1.00 97.25 104 ASP A O 1
ATOM 795 N N . LYS A 1 105 ? 6.225 4.698 -11.832 1.00 97.69 105 LYS A N 1
ATOM 796 C CA . LYS A 1 105 ? 6.781 6.056 -11.933 1.00 97.69 105 LYS A CA 1
ATOM 797 C C . LYS A 1 105 ? 8.234 6.096 -11.476 1.00 97.69 105 LYS A C 1
ATOM 799 O O . LYS A 1 105 ? 9.050 6.773 -12.094 1.00 97.69 105 LYS A O 1
ATOM 804 N N . ARG A 1 106 ? 8.558 5.377 -10.397 1.00 97.31 106 ARG A N 1
ATOM 805 C CA . ARG A 1 106 ? 9.915 5.349 -9.850 1.00 97.31 106 ARG A CA 1
ATOM 806 C C . ARG A 1 106 ? 10.911 4.661 -10.786 1.00 97.31 106 ARG A C 1
ATOM 808 O O . ARG A 1 106 ? 12.045 5.110 -10.872 1.00 97.31 106 ARG A O 1
ATOM 815 N N . LEU A 1 107 ? 10.489 3.611 -11.490 1.00 97.75 107 LEU A N 1
ATOM 816 C CA . LEU A 1 107 ? 11.322 2.855 -12.430 1.00 97.75 107 LEU A CA 1
ATOM 817 C C . LEU A 1 107 ? 11.253 3.363 -13.876 1.00 97.75 107 LEU A C 1
ATOM 819 O O . LEU A 1 107 ? 11.851 2.752 -14.757 1.00 97.75 107 LEU A O 1
ATOM 823 N N . ALA A 1 108 ? 10.565 4.475 -14.144 1.00 97.75 108 ALA A N 1
ATOM 824 C CA . ALA A 1 108 ? 10.394 4.986 -15.502 1.00 97.75 108 ALA A CA 1
ATOM 825 C C . ALA A 1 108 ? 11.733 5.168 -16.241 1.00 97.75 108 ALA A C 1
ATOM 827 O O . ALA A 1 108 ? 11.858 4.785 -17.402 1.00 97.75 108 ALA A O 1
ATOM 828 N N . THR A 1 109 ? 12.760 5.673 -15.553 1.00 97.06 109 THR A N 1
ATOM 829 C CA . THR A 1 109 ? 14.111 5.829 -16.114 1.00 97.06 109 THR A CA 1
ATOM 830 C C . THR A 1 109 ? 14.759 4.489 -16.463 1.00 97.06 109 THR A C 1
ATOM 832 O O . THR A 1 109 ? 15.385 4.366 -17.509 1.00 97.06 109 THR A O 1
ATOM 835 N N . GLU A 1 110 ? 14.571 3.463 -15.635 1.00 97.38 110 GLU A N 1
ATOM 836 C CA . GLU A 1 110 ? 15.103 2.112 -15.857 1.00 97.38 110 GLU A CA 1
ATOM 837 C C . GLU A 1 110 ? 14.454 1.417 -17.058 1.00 97.38 110 GLU A C 1
ATOM 839 O O . GLU A 1 110 ? 15.116 0.671 -17.787 1.00 97.38 110 GLU A O 1
ATOM 844 N N . PHE A 1 111 ? 13.165 1.676 -17.285 1.00 97.50 111 PHE A N 1
ATOM 845 C CA . PHE A 1 111 ? 12.454 1.190 -18.465 1.00 97.50 111 PHE A CA 1
ATOM 846 C C . PHE A 1 111 ? 12.922 1.911 -19.733 1.00 97.50 111 PHE A C 1
ATOM 848 O O . PHE A 1 111 ? 13.171 1.261 -20.749 1.00 97.50 111 PHE A O 1
ATOM 855 N N . GLU A 1 112 ? 13.108 3.233 -19.676 1.00 97.25 112 GLU A N 1
ATOM 856 C CA . GLU A 1 112 ? 13.595 4.003 -20.825 1.00 97.25 112 GLU A CA 1
ATOM 857 C C . GLU A 1 112 ? 15.042 3.649 -21.198 1.00 97.25 112 GLU A C 1
ATOM 859 O O . GLU A 1 112 ? 15.333 3.531 -22.384 1.00 97.25 112 GLU A O 1
ATOM 864 N N . LEU A 1 113 ? 15.932 3.368 -20.236 1.00 97.00 113 LEU A N 1
ATOM 865 C CA . LEU A 1 113 ? 17.294 2.889 -20.529 1.00 97.00 113 LEU A CA 1
ATOM 866 C C . LEU A 1 113 ? 17.292 1.596 -21.364 1.00 97.00 113 LEU A C 1
ATOM 868 O O . LEU A 1 113 ? 18.039 1.471 -22.339 1.00 97.00 113 LEU A O 1
ATOM 872 N N . ARG A 1 114 ? 16.417 0.646 -21.012 1.00 97.44 114 ARG A N 1
ATOM 873 C CA . ARG A 1 114 ? 16.253 -0.629 -21.731 1.00 97.44 114 ARG A CA 1
ATOM 874 C C . ARG A 1 114 ? 15.666 -0.429 -23.121 1.00 97.44 114 ARG A C 1
ATOM 876 O O . ARG A 1 114 ? 16.178 -0.969 -24.103 1.00 97.44 114 ARG A O 1
ATOM 883 N N . LYS A 1 115 ? 14.631 0.401 -23.219 1.00 96.25 115 LYS A N 1
ATOM 884 C CA . LYS A 1 115 ? 13.972 0.742 -24.482 1.00 96.25 115 LYS A CA 1
ATOM 885 C C . LYS A 1 115 ? 14.901 1.493 -25.438 1.00 96.25 115 LYS A C 1
ATOM 887 O O . LYS A 1 115 ? 14.921 1.165 -26.620 1.00 96.25 115 LYS A O 1
ATOM 892 N N . HIS A 1 116 ? 15.694 2.439 -24.939 1.00 96.88 116 HIS A N 1
ATOM 893 C CA . HIS A 1 116 ? 16.678 3.177 -25.730 1.00 96.88 116 HIS A CA 1
ATOM 894 C C . HIS A 1 116 ? 17.749 2.244 -26.300 1.00 96.88 116 HIS A C 1
ATOM 896 O O . HIS A 1 116 ? 18.004 2.259 -27.499 1.00 96.88 116 HIS A O 1
ATOM 902 N N . ALA A 1 117 ? 18.320 1.359 -25.474 1.00 95.75 117 ALA A N 1
ATOM 903 C CA . ALA A 1 117 ? 19.272 0.360 -25.956 1.00 95.75 117 ALA A CA 1
ATOM 904 C C . ALA A 1 117 ? 18.657 -0.517 -27.065 1.00 95.75 117 ALA A C 1
ATOM 906 O O . ALA A 1 117 ? 19.282 -0.725 -28.106 1.00 95.75 117 ALA A O 1
ATOM 907 N N . ARG A 1 118 ? 17.401 -0.956 -26.890 1.00 95.62 118 ARG A N 1
ATOM 908 C CA . ARG A 1 118 ? 16.674 -1.737 -27.903 1.00 95.62 118 ARG A CA 1
ATOM 909 C C . ARG A 1 118 ? 16.490 -0.963 -29.214 1.00 95.62 118 ARG A C 1
ATOM 911 O O . ARG A 1 118 ? 16.645 -1.555 -30.278 1.00 95.62 118 ARG A O 1
ATOM 918 N N . GLN A 1 119 ? 16.183 0.334 -29.153 1.00 96.00 119 GLN A N 1
ATOM 919 C CA . GLN A 1 119 ? 16.057 1.199 -30.338 1.00 96.00 119 GLN A CA 1
ATOM 920 C C . GLN A 1 119 ? 17.378 1.332 -31.108 1.00 96.00 119 GLN A C 1
ATOM 922 O O . GLN A 1 119 ? 17.368 1.434 -32.330 1.00 96.00 119 GLN A O 1
ATOM 927 N N . GLU A 1 120 ? 18.506 1.255 -30.406 1.00 96.38 120 GLU A N 1
ATOM 928 C CA . GLU A 1 120 ? 19.854 1.240 -30.984 1.00 96.38 120 GLU A CA 1
ATOM 929 C C . GLU A 1 120 ? 20.307 -0.167 -31.433 1.00 96.38 120 GLU A C 1
ATOM 931 O O . GLU A 1 120 ? 21.463 -0.357 -31.805 1.00 96.38 120 GLU A O 1
ATOM 936 N N . GLY A 1 121 ? 19.429 -1.177 -31.381 1.00 94.88 121 GLY A N 1
ATOM 937 C CA . GLY A 1 121 ? 19.745 -2.552 -31.784 1.00 94.88 121 GLY A CA 1
ATOM 938 C C . GLY A 1 121 ? 20.641 -3.312 -30.799 1.00 94.88 121 GLY A C 1
ATOM 939 O O . GLY A 1 121 ? 21.222 -4.336 -31.156 1.00 94.88 121 GLY A O 1
ATOM 940 N N . ARG A 1 122 ? 20.758 -2.834 -29.557 1.00 95.50 122 ARG A N 1
ATOM 941 C CA . ARG A 1 122 ? 21.627 -3.404 -28.521 1.00 95.50 122 ARG A CA 1
ATOM 942 C C . ARG A 1 122 ? 20.840 -3.798 -27.272 1.00 95.50 122 ARG A C 1
ATOM 944 O O . ARG A 1 122 ? 19.724 -3.349 -27.029 1.00 95.50 122 ARG A O 1
ATOM 951 N N . ARG A 1 123 ? 21.421 -4.687 -26.468 1.00 94.19 123 ARG A N 1
ATOM 952 C CA . ARG A 1 123 ? 20.853 -5.079 -25.172 1.00 94.19 123 ARG A CA 1
ATOM 953 C C . ARG A 1 123 ? 21.370 -4.134 -24.097 1.00 94.19 123 ARG A C 1
ATOM 955 O O . ARG A 1 123 ? 22.555 -3.809 -24.084 1.00 94.19 123 ARG A O 1
ATOM 962 N N . TYR A 1 124 ? 20.481 -3.687 -23.217 1.00 95.75 124 TYR A N 1
ATOM 963 C CA . TYR A 1 124 ? 20.895 -2.951 -22.030 1.00 95.75 124 TYR A CA 1
ATOM 964 C C . TYR A 1 124 ? 21.624 -3.888 -21.065 1.00 95.75 124 TYR A C 1
ATOM 966 O O . TYR A 1 124 ? 21.087 -4.937 -20.714 1.00 95.75 124 TYR A O 1
ATOM 974 N N . CYS A 1 125 ? 22.807 -3.463 -20.628 1.00 92.50 125 CYS A N 1
ATOM 975 C CA . CYS A 1 125 ? 23.554 -4.036 -19.517 1.00 92.50 125 CYS A CA 1
ATOM 976 C C . CYS A 1 125 ? 24.155 -2.871 -18.731 1.00 92.50 125 CYS A C 1
ATOM 978 O O . CYS A 1 125 ? 24.778 -1.992 -19.334 1.00 92.50 125 CYS A O 1
ATOM 980 N N . ASP A 1 126 ? 23.992 -2.861 -17.410 1.00 93.81 126 ASP A N 1
ATOM 981 C CA . ASP A 1 126 ? 24.709 -1.914 -16.561 1.00 93.81 126 ASP A CA 1
ATOM 982 C C . ASP A 1 126 ? 26.228 -2.169 -16.680 1.00 93.81 126 ASP A C 1
ATOM 984 O O . ASP A 1 126 ? 26.679 -3.286 -16.405 1.00 93.81 126 ASP A O 1
ATOM 988 N N . PRO A 1 127 ? 27.031 -1.178 -17.109 1.00 89.88 127 PRO A N 1
ATOM 989 C CA . PRO A 1 127 ? 28.448 -1.386 -17.398 1.00 89.88 127 PRO A CA 1
ATOM 990 C C . PRO A 1 127 ? 29.283 -1.671 -16.143 1.00 89.88 127 PRO A C 1
ATOM 992 O O . PRO A 1 127 ? 30.266 -2.410 -16.221 1.00 89.88 127 PRO A O 1
ATOM 995 N N . VAL A 1 128 ? 28.894 -1.130 -14.983 1.00 92.38 128 VAL A N 1
ATOM 996 C CA . VAL A 1 128 ? 29.600 -1.368 -13.716 1.00 92.38 128 VAL A CA 1
ATOM 997 C C . VAL A 1 128 ? 29.330 -2.791 -13.244 1.00 92.38 128 VAL A C 1
ATOM 999 O O . VAL A 1 128 ? 30.263 -3.517 -12.906 1.00 92.38 128 VAL A O 1
ATOM 1002 N N . VAL A 1 129 ? 28.065 -3.221 -13.284 1.00 91.62 129 VAL A N 1
ATOM 1003 C CA . VAL A 1 129 ? 27.693 -4.586 -12.884 1.00 91.62 129 VAL A CA 1
ATOM 1004 C C . VAL A 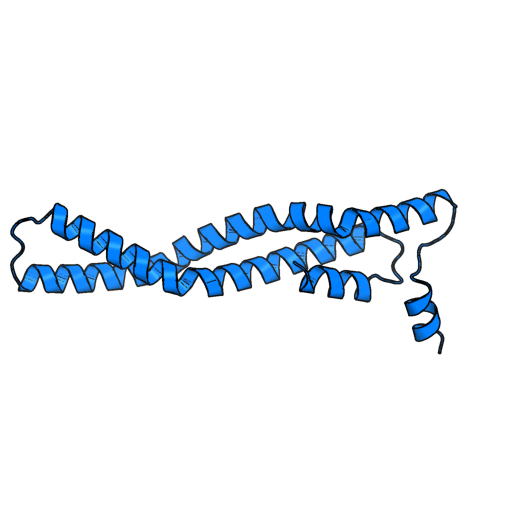1 129 ? 28.256 -5.623 -13.854 1.00 91.62 129 VAL A C 1
ATOM 1006 O O . VAL A 1 129 ? 28.696 -6.681 -13.414 1.00 91.62 129 VAL A O 1
ATOM 1009 N N . LEU A 1 130 ? 28.288 -5.325 -15.156 1.00 90.38 130 LEU A N 1
ATOM 1010 C CA . LEU A 1 130 ? 28.847 -6.231 -16.161 1.00 90.38 130 LEU A CA 1
ATOM 1011 C C . LEU A 1 130 ? 30.342 -6.463 -15.933 1.00 90.38 130 LEU A C 1
ATOM 1013 O O . LEU A 1 130 ? 30.790 -7.600 -16.013 1.00 90.38 130 LEU A O 1
ATOM 1017 N N . THR A 1 131 ? 31.088 -5.400 -15.623 1.00 90.94 131 THR A N 1
ATOM 1018 C CA . THR A 1 131 ? 32.523 -5.499 -15.324 1.00 90.94 131 THR A CA 1
ATOM 1019 C C . THR A 1 131 ? 32.753 -6.328 -14.060 1.00 90.94 131 THR A C 1
ATOM 1021 O O . THR A 1 131 ? 33.534 -7.267 -14.087 1.00 90.94 131 THR A O 1
ATOM 1024 N N . TYR A 1 132 ? 31.999 -6.056 -12.990 1.00 90.44 132 TYR A N 1
ATOM 1025 C CA . TYR A 1 132 ? 32.106 -6.792 -11.725 1.00 90.44 132 TYR A CA 1
ATOM 1026 C C . TYR A 1 132 ? 31.771 -8.290 -11.840 1.00 90.44 132 TYR A C 1
ATOM 1028 O O . TYR A 1 132 ? 32.318 -9.095 -11.104 1.00 90.44 132 TYR A O 1
ATOM 1036 N N . GLN A 1 133 ? 30.848 -8.674 -12.727 1.00 84.38 133 GLN A N 1
ATOM 1037 C CA . GLN A 1 133 ? 30.465 -10.080 -12.939 1.00 84.38 133 GLN A CA 1
ATOM 1038 C C . GLN A 1 133 ? 31.387 -10.824 -13.919 1.00 84.38 133 GLN A C 1
ATOM 1040 O O . GLN A 1 133 ? 31.273 -12.041 -14.049 1.00 84.38 133 GLN A O 1
ATOM 1045 N N . ALA A 1 134 ? 32.227 -10.100 -14.663 1.00 78.00 134 ALA A N 1
ATOM 1046 C CA . ALA A 1 134 ? 33.177 -10.670 -15.616 1.00 78.00 134 ALA A CA 1
ATOM 1047 C C . ALA A 1 134 ? 34.558 -10.960 -14.995 1.00 78.00 134 ALA A C 1
ATOM 1049 O O . ALA A 1 134 ? 35.362 -11.649 -15.626 1.00 78.00 134 ALA A O 1
ATOM 1050 N N . GLU A 1 135 ? 34.817 -10.430 -13.796 1.00 60.66 135 GLU A N 1
ATOM 1051 C CA . GLU A 1 135 ? 35.965 -10.735 -12.928 1.00 60.66 135 GLU A CA 1
ATOM 1052 C C . GLU A 1 135 ? 35.681 -11.951 -12.032 1.00 60.66 135 GLU A C 1
ATOM 1054 O O . GLU A 1 135 ? 36.627 -12.745 -11.819 1.00 60.66 135 GLU A O 1
#

=== Feature glossary ===
Reading guide. The protein is described through the following features:

Foldseek 3Di. A 3Di character summarizes, for each residue, the relative orientation of the Cα frame of its nearest spatial neighbor. Because it encodes fold topology rather than chemistry, 3Di alignments detect remote structural similarity that sequence alignment misses.

Contact-map, Ramachandran, and PAE plots. Plot images: a contact map (which residues are close in 3D, as an N×N binary image), a Ramachandran scatter (backbone torsion angles, revealing secondary-structure composition at a glance), and — for AlphaFold structures — a PAE heatmap (pairwise prediction confidence).

Radius of gyration, Cα contacts, bounding box. Radius of gyration (Rg) is the root-mean-square distance of Cα atoms from their centroid — a single number for overall size and compactness. A globular domain of N residues has Rg ≈ 2.2·N^0.38 Å; an extended or disordered chain has a much larger Rg. The Cα contact count is the number of residue pairs whose Cα atoms are within 8 Å and are more than four positions apart in sequence — a standard proxy for tertiary packing density. The bounding box is the smallest axis-aligned box enclosing all Cα atoms.

Secondary structure (8-state, DSSP). Eight-state secondary structure (DSSP): H is the canonical α-helix, G the tighter 3₁₀-helix, I the wider π-helix; E/B are β-structure, T and S are turns and bends, and '-' is everything else. DSSP derives these from the pattern of main-chain N–H···O=C hydrogen bonds, not from the sequence.

B-factor. B-factor (Debye–Waller factor) reflects atomic displacement in the crystal lattice. It is an experimental observable (units Å²), not a prediction; low values mean the atom is pinned down, high values mean it moves or is heterogeneous across the crystal.

pLDDT. pLDDT is the predicted lDDT-Cα score: AlphaFold's confidence that the local environment of each residue (all inter-atomic distances within 15 Å) is correctly placed. It is a per-residue number between 0 and 100, with higher meaning more reliable.

Nearest PDB structures. Nearest PDB neighbors are the top structural matches found by Foldseek when searching this structure against the entire Protein Data Bank. Each hit reports a TM-score (0 to 1; >0.5 almost always implies the same fold) and an E-value. These are *structural* homologs — they may share no detectable sequence similarity.

Solvent-accessible surface area. Accessible surface area quantifies burial. A residue with SASA near zero is packed int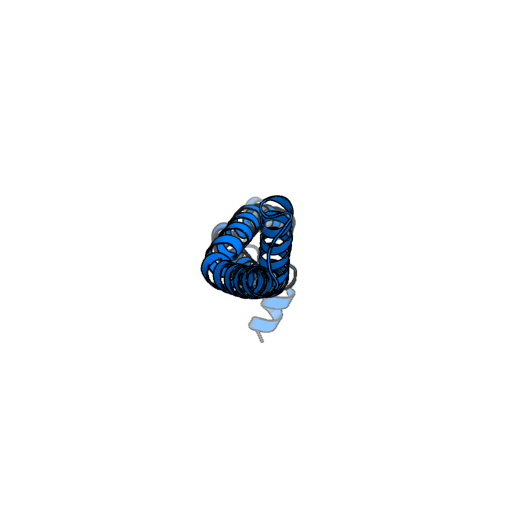o the hydrophobic core; one with SASA >100 Å² sits on the surface. Computed here via the Shrake–Rupley numerical algorithm with a 1.4 Å probe.

Rendered structure images. Structure images are PyMOL renders from six orthogonal camera directions. Cartoon representation draws helices as coils and strands as arrows; sticks shows the backbone as bonds; surface shows the solvent-excluded envelope. Rainbow coloring maps sequence position to hue (blue→red, N→C); chain coloring assigns a distinct color per polypeptide.

Backbone torsions (φ/ψ). φ (phi) and ψ (psi) are the two rotatable backbone dihedrals per residue: φ is the C(i-1)–N–Cα–C torsion, ψ is the N–Cα–C–N(i+1) torsion, both in degrees on (−180°, 180°]. α-helical residues cluster near (−60°, −45°); β-strand residues near (−120°, +130°). A Ramachandran plot is simply a scatter of (φ, ψ) for every residue.

Predicted aligned error. Predicted Aligned Error (PAE) is an AlphaFold confidence matrix: entry (i, j) is the expected error in the position of residue j, in ångströms, when the prediction is superimposed on the true structure at residue i. Low PAE within a block of residues means that block is internally rigid and well-predicted; high PAE between two blocks means their relative placement is uncertain even if each block individually is confident.

mmCIF coordinates. Structure coordinates are given as an mmCIF _atom_site loop: one row per atom with element, residue name, chain id, sequence number, and x/y/z position in Å. Only the four main-chain atoms per residue are included here; side chains are omitted to keep the record compact.

InterPro / GO / CATH / organism. Database cross-references. InterPro integrates a dozen domain/family signature databases into unified entries with residue-range hits. GO terms attach function/process/location labels with evidence codes. CATH codes position the fold in a four-level structural taxonomy. Organism is the NCBI-taxonomy species name.

Secondary structure (3-state, P-SEA). SS3 is a coarse helix/strand/coil call (letters a/b/c) made by the P-SEA algorithm from inter-Cα distances and dihedrals. It is less detailed than DSSP but needs only Cα positions.

Sequence. Sequence gives the chain of amino acids in standard one-letter code (A=alanine, C=cysteine, …, Y=tyrosine), read N→C. It is the only feature that is directly encoded by the gene; all structural features are derived from the folded form of this sequence.